Protein AF-B1N5Y1-F1 (afdb_monomer_lite)

Organism: Entamoeba histolytica (strain ATCC 30459 / HM-1:IMSS / ABRM) (NCBI:txid294381)

pLDDT: mean 88.9, std 9.04, range [55.59, 97.44]

Structure (mmCIF, N/CA/C/O backbone):
data_AF-B1N5Y1-F1
#
_entry.id   AF-B1N5Y1-F1
#
loop_
_atom_site.group_PDB
_atom_site.id
_atom_site.type_symbol
_atom_site.label_atom_id
_atom_site.label_alt_id
_atom_site.label_comp_id
_atom_site.label_asym_id
_atom_site.label_entity_id
_atom_site.label_seq_id
_atom_site.pdbx_PDB_ins_code
_atom_site.Cartn_x
_atom_site.Cartn_y
_atom_site.Cartn_z
_atom_site.occupancy
_atom_site.B_iso_or_equiv
_atom_site.auth_seq_id
_atom_site.auth_comp_id
_atom_site.auth_asym_id
_atom_site.auth_atom_id
_atom_site.pdbx_PDB_model_num
ATOM 1 N N . MET A 1 1 ? -13.722 -9.106 -4.881 1.00 57.69 1 MET A N 1
ATOM 2 C CA . MET A 1 1 ? -12.569 -8.498 -4.186 1.00 57.69 1 MET A CA 1
ATOM 3 C C . MET A 1 1 ? -12.997 -7.101 -3.792 1.00 57.69 1 MET A C 1
ATOM 5 O O . MET A 1 1 ? -13.428 -6.366 -4.677 1.00 57.69 1 MET A O 1
ATOM 9 N N . SER A 1 2 ? -12.993 -6.819 -2.492 1.00 83.69 2 SER A N 1
ATOM 10 C CA . SER A 1 2 ? -13.285 -5.511 -1.896 1.00 83.69 2 SER A CA 1
ATOM 11 C C . SER A 1 2 ? -12.234 -4.475 -2.313 1.00 83.69 2 SER A C 1
ATOM 13 O O . SER A 1 2 ? -11.157 -4.834 -2.798 1.00 83.69 2 SER A O 1
ATOM 15 N N . LYS A 1 3 ? -12.583 -3.189 -2.203 1.00 93.31 3 LYS A N 1
ATOM 16 C CA . LYS A 1 3 ? -11.616 -2.092 -2.326 1.00 93.31 3 LYS A CA 1
ATOM 17 C C . LYS A 1 3 ? -10.854 -1.940 -1.007 1.00 93.31 3 LYS A C 1
ATOM 19 O O . LYS A 1 3 ? -11.375 -2.304 0.042 1.00 93.31 3 LYS A O 1
ATOM 24 N N . SER A 1 4 ? -9.666 -1.370 -1.103 1.00 95.88 4 SER A N 1
ATOM 25 C CA . SER A 1 4 ? -8.763 -1.068 0.002 1.00 95.88 4 SER A CA 1
ATOM 26 C C . SER A 1 4 ? -8.291 0.376 -0.141 1.00 95.88 4 SER A C 1
ATOM 28 O O . SER A 1 4 ? -8.357 0.949 -1.235 1.00 95.88 4 SER A O 1
ATOM 30 N N . LEU A 1 5 ? -7.792 0.955 0.942 1.00 96.00 5 LEU A N 1
ATOM 31 C CA . LEU A 1 5 ? -6.967 2.151 0.871 1.00 96.00 5 LEU A CA 1
ATOM 32 C C . LEU A 1 5 ? -5.581 1.728 0.375 1.00 96.00 5 LEU A C 1
ATOM 34 O O . LEU A 1 5 ? -4.881 0.976 1.051 1.00 96.00 5 LEU A O 1
ATOM 38 N N . VAL A 1 6 ? -5.207 2.159 -0.824 1.00 95.69 6 VAL A N 1
ATOM 39 C CA . VAL A 1 6 ? -3.909 1.853 -1.429 1.00 95.69 6 VAL A CA 1
ATOM 40 C C . VAL A 1 6 ? -3.035 3.091 -1.350 1.00 95.69 6 VAL A C 1
ATOM 42 O O . VAL A 1 6 ? -3.407 4.135 -1.882 1.00 95.69 6 VAL A O 1
ATOM 45 N N . VAL A 1 7 ? -1.877 2.941 -0.714 1.00 94.19 7 VAL A N 1
ATOM 46 C CA . VAL A 1 7 ? -0.827 3.958 -0.632 1.00 94.19 7 VAL A CA 1
ATOM 47 C C . VAL A 1 7 ? 0.293 3.516 -1.558 1.00 94.19 7 VAL A C 1
ATOM 49 O O . VAL A 1 7 ? 0.967 2.520 -1.313 1.00 94.19 7 VAL A O 1
ATOM 52 N N . GLU A 1 8 ? 0.439 4.199 -2.678 1.00 92.44 8 GLU A N 1
ATOM 53 C CA . GLU A 1 8 ? 1.497 3.960 -3.644 1.00 92.44 8 GLU A CA 1
ATOM 54 C C . GLU A 1 8 ? 2.768 4.662 -3.184 1.00 92.44 8 GLU A C 1
ATOM 56 O O . GLU A 1 8 ? 2.788 5.881 -3.058 1.00 92.44 8 GLU A O 1
ATOM 61 N N . VAL A 1 9 ? 3.798 3.858 -2.932 1.00 90.50 9 VAL A N 1
ATOM 62 C CA . VAL A 1 9 ? 5.093 4.280 -2.379 1.00 90.50 9 VAL A CA 1
ATOM 63 C C . VAL A 1 9 ? 6.086 4.517 -3.519 1.00 90.50 9 VAL A C 1
ATOM 65 O O . VAL A 1 9 ? 6.848 5.468 -3.528 1.00 90.50 9 VAL A O 1
ATOM 68 N N . GLN A 1 10 ? 6.027 3.683 -4.562 1.00 90.56 10 GLN A N 1
ATOM 69 C CA . GLN A 1 10 ? 6.869 3.838 -5.745 1.00 90.56 10 GLN A CA 1
ATOM 70 C C . GLN A 1 10 ? 6.078 3.555 -7.011 1.00 90.56 10 GLN A C 1
ATOM 72 O O . GLN A 1 10 ? 5.474 2.488 -7.155 1.00 90.56 10 GLN A O 1
ATOM 77 N N . LYS A 1 11 ? 6.189 4.462 -7.983 1.00 91.50 11 LYS A N 1
ATOM 78 C CA . LYS A 1 11 ? 5.698 4.267 -9.351 1.00 91.50 11 LYS A CA 1
ATOM 79 C C . LYS A 1 11 ? 6.703 3.529 -10.221 1.00 91.50 11 LYS A C 1
ATOM 81 O O . LYS A 1 11 ? 7.914 3.734 -10.134 1.00 91.50 11 LYS A O 1
ATOM 86 N N . SER A 1 12 ? 6.170 2.698 -11.101 1.00 92.62 12 SER A N 1
ATOM 87 C CA . SER A 1 12 ? 6.881 2.127 -12.236 1.00 92.62 12 SER A CA 1
ATOM 88 C C . SER A 1 12 ? 7.072 3.160 -13.348 1.00 92.62 12 SER A C 1
ATOM 90 O O . SER A 1 12 ? 6.442 4.218 -13.354 1.00 92.62 12 SER A O 1
ATOM 92 N N . VAL A 1 13 ? 7.913 2.826 -14.325 1.00 92.44 13 VAL A N 1
ATOM 93 C CA . VAL A 1 13 ? 8.133 3.625 -15.545 1.00 92.44 13 VAL A CA 1
ATOM 94 C C . VAL A 1 13 ? 6.822 3.894 -16.297 1.00 92.44 13 VAL A C 1
ATOM 96 O O . VAL A 1 13 ? 6.650 4.968 -16.868 1.00 92.44 13 VAL A O 1
ATOM 99 N N . ASP A 1 14 ? 5.881 2.949 -16.253 1.00 92.31 14 ASP A N 1
ATOM 100 C CA . ASP A 1 14 ? 4.584 3.042 -16.933 1.00 92.31 14 ASP A CA 1
ATOM 101 C C . ASP A 1 14 ? 3.515 3.783 -16.105 1.00 92.31 14 ASP A C 1
ATOM 103 O O . ASP A 1 14 ? 2.380 3.938 -16.553 1.00 92.31 14 ASP A O 1
ATOM 107 N N . GLY A 1 15 ? 3.849 4.229 -14.889 1.00 89.44 15 GLY A N 1
ATOM 108 C CA . GLY A 1 15 ? 2.918 4.895 -13.973 1.00 89.44 15 GLY A CA 1
ATOM 109 C C . GLY A 1 15 ? 2.035 3.954 -13.144 1.00 89.44 15 GLY A C 1
ATOM 110 O O . GLY A 1 15 ? 1.237 4.438 -12.348 1.00 89.44 15 GLY A O 1
ATOM 111 N N . ASP A 1 16 ? 2.183 2.633 -13.286 1.00 92.00 16 ASP A N 1
ATOM 112 C CA . ASP A 1 16 ? 1.583 1.645 -12.374 1.00 92.00 16 ASP A CA 1
ATOM 113 C C . ASP A 1 16 ? 2.352 1.587 -11.040 1.00 92.00 16 ASP A C 1
ATOM 115 O O . ASP A 1 16 ? 3.543 1.900 -11.005 1.00 92.00 16 ASP A O 1
ATOM 119 N N . SER A 1 17 ? 1.738 1.073 -9.969 1.00 92.81 17 SER A N 1
ATOM 120 C CA . SER A 1 17 ? 2.418 0.844 -8.686 1.00 92.81 17 SER A CA 1
ATOM 121 C C . SER A 1 17 ? 3.536 -0.201 -8.814 1.00 92.81 17 SER A C 1
ATOM 123 O O . SER A 1 17 ? 3.278 -1.351 -9.172 1.00 92.81 17 SER A O 1
ATOM 125 N N . ALA A 1 18 ? 4.770 0.173 -8.475 1.00 93.56 18 ALA A N 1
ATOM 126 C CA . ALA A 1 18 ? 5.893 -0.747 -8.309 1.00 93.56 18 ALA A CA 1
ATOM 127 C C . ALA A 1 18 ? 5.969 -1.291 -6.872 1.00 93.56 18 ALA A C 1
ATOM 129 O O . ALA A 1 18 ? 6.179 -2.493 -6.683 1.00 93.56 18 ALA A O 1
ATOM 130 N N . MET A 1 19 ? 5.739 -0.414 -5.888 1.00 93.75 19 MET A N 1
ATOM 131 C CA . MET A 1 19 ? 5.625 -0.730 -4.461 1.00 93.75 19 MET A CA 1
ATOM 132 C C . MET A 1 19 ? 4.432 0.016 -3.863 1.00 93.75 19 MET A C 1
ATOM 134 O O . MET A 1 19 ? 4.187 1.173 -4.213 1.00 93.75 19 MET A O 1
ATOM 138 N N . PHE A 1 20 ? 3.672 -0.641 -2.990 1.00 94.56 20 PHE A N 1
ATOM 139 C CA . PHE A 1 20 ? 2.490 -0.042 -2.369 1.00 94.56 20 PHE A CA 1
ATOM 140 C C . PHE A 1 20 ? 2.157 -0.693 -1.026 1.00 94.56 20 PHE A C 1
ATOM 142 O O . PHE A 1 20 ? 2.414 -1.878 -0.823 1.00 94.56 20 PHE A O 1
ATOM 149 N N . MET A 1 21 ? 1.516 0.055 -0.137 1.00 94.38 21 MET A N 1
ATOM 150 C CA . MET A 1 21 ? 0.810 -0.478 1.027 1.00 94.38 21 MET A CA 1
ATOM 151 C C . MET A 1 21 ? -0.684 -0.586 0.714 1.00 94.38 21 MET A C 1
ATOM 153 O O . MET A 1 21 ? -1.222 0.146 -0.120 1.00 94.38 21 MET A O 1
ATOM 157 N N . SER A 1 22 ? -1.365 -1.532 1.356 1.00 95.00 22 SER A N 1
ATOM 158 C CA . SER A 1 22 ? -2.803 -1.739 1.173 1.00 95.00 22 SER A CA 1
ATOM 159 C C . SER A 1 22 ? -3.476 -2.018 2.507 1.00 95.00 22 SER A C 1
ATOM 161 O O . SER A 1 22 ? -3.207 -3.048 3.129 1.00 9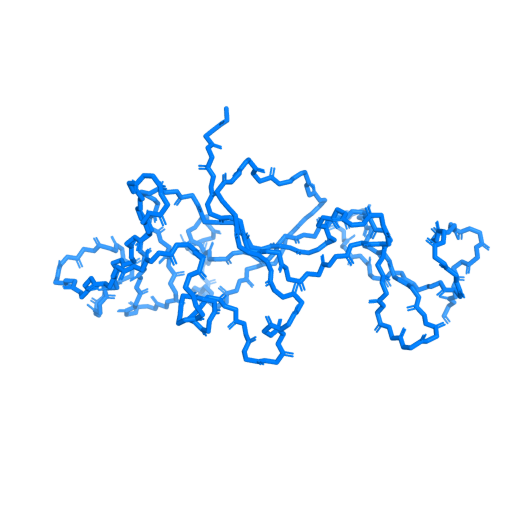5.00 22 SER A O 1
ATOM 163 N N . TYR A 1 23 ? -4.410 -1.146 2.877 1.00 95.00 23 TYR A N 1
ATOM 164 C CA . TYR A 1 23 ? -5.221 -1.261 4.082 1.00 95.00 23 TYR A CA 1
ATOM 165 C C . TYR A 1 23 ? -6.645 -1.676 3.708 1.00 95.00 23 TYR A C 1
ATOM 167 O O . TYR A 1 23 ? -7.387 -0.949 3.044 1.00 95.00 23 TYR A O 1
ATOM 175 N N . GLU A 1 24 ? -7.014 -2.896 4.072 1.00 95.88 24 GLU A N 1
ATOM 176 C CA . GLU A 1 24 ? -8.379 -3.391 4.012 1.00 95.88 24 GLU A CA 1
ATOM 177 C C . GLU A 1 24 ? -9.216 -2.649 5.052 1.00 95.88 24 GLU A C 1
ATOM 179 O O . GLU A 1 24 ? -8.822 -2.527 6.212 1.00 95.88 24 GLU A O 1
ATOM 184 N N . PHE A 1 25 ? -10.368 -2.138 4.628 1.00 96.19 25 PHE A N 1
ATOM 185 C CA . PHE A 1 25 ? -11.281 -1.481 5.553 1.00 96.19 25 PHE A CA 1
ATOM 186 C C . PHE A 1 25 ? -11.876 -2.487 6.536 1.00 96.19 25 PHE A C 1
ATOM 188 O O . PHE A 1 25 ? -12.056 -3.658 6.196 1.00 96.19 25 PHE A O 1
ATOM 195 N N . ASP A 1 26 ? -12.158 -2.013 7.749 1.00 95.75 26 ASP A N 1
ATOM 196 C CA . ASP A 1 26 ? -12.690 -2.793 8.873 1.00 95.75 26 ASP A CA 1
ATOM 197 C C . ASP A 1 26 ? -11.763 -3.922 9.364 1.00 95.75 26 ASP A C 1
ATOM 199 O O . ASP A 1 26 ? -12.153 -4.739 10.202 1.00 95.75 26 ASP A O 1
ATOM 203 N N . LYS A 1 27 ? -10.520 -3.975 8.868 1.00 95.31 27 LYS A N 1
ATOM 204 C CA . LYS A 1 27 ? -9.486 -4.873 9.374 1.00 95.31 27 LYS A CA 1
ATOM 205 C C . LYS A 1 27 ? -8.708 -4.196 10.497 1.00 95.31 27 LYS A C 1
ATOM 207 O O . LYS A 1 27 ? -8.262 -3.058 10.351 1.00 95.31 27 LYS A O 1
ATOM 212 N N . CYS A 1 28 ? -8.517 -4.925 11.592 1.00 95.12 28 CYS A N 1
ATOM 213 C CA . CYS A 1 28 ? -7.594 -4.520 12.637 1.00 95.12 28 CYS A CA 1
ATOM 214 C C . CYS A 1 28 ? -6.158 -4.802 12.196 1.00 95.12 28 CYS A C 1
ATOM 216 O O . CYS A 1 28 ? -5.830 -5.935 11.845 1.00 95.12 28 CYS A O 1
ATOM 218 N N . TYR A 1 29 ? -5.327 -3.770 12.212 1.00 93.81 29 TYR A N 1
ATOM 219 C CA . TYR A 1 29 ? -3.906 -3.857 11.943 1.00 93.81 29 TYR A CA 1
ATOM 220 C C . TYR A 1 29 ? -3.130 -3.786 13.250 1.00 93.81 29 TYR A C 1
ATOM 222 O O . TYR A 1 29 ? -3.228 -2.799 13.977 1.00 93.81 29 TYR A O 1
ATOM 230 N N . TYR A 1 30 ? -2.351 -4.827 13.515 1.00 91.69 30 TYR A N 1
ATOM 231 C CA . TYR A 1 30 ? -1.342 -4.842 14.563 1.00 91.69 30 TYR A CA 1
ATOM 232 C C . TYR A 1 30 ? -0.199 -3.902 14.171 1.00 91.69 30 TYR A C 1
ATOM 234 O O . TYR A 1 30 ? 0.321 -4.002 13.053 1.00 91.69 30 TYR A O 1
ATOM 242 N N . THR A 1 31 ? 0.185 -3.004 15.076 1.00 88.12 31 THR A N 1
ATOM 243 C CA . THR A 1 31 ? 1.379 -2.162 14.917 1.00 88.12 31 THR A CA 1
ATOM 244 C C . THR A 1 31 ? 2.455 -2.568 15.913 1.00 88.12 31 THR A C 1
ATOM 246 O O . THR A 1 31 ? 3.593 -2.782 15.501 1.00 88.12 31 THR A O 1
ATOM 249 N N . ASP A 1 32 ? 2.087 -2.749 17.184 1.00 87.00 32 ASP A N 1
ATOM 250 C CA . ASP A 1 32 ? 2.939 -3.338 18.217 1.00 87.00 32 ASP A CA 1
ATOM 251 C C . ASP A 1 32 ? 2.106 -3.990 19.345 1.00 87.00 32 ASP A C 1
ATOM 253 O O . ASP A 1 32 ? 0.881 -4.110 19.261 1.00 87.00 32 ASP A O 1
ATOM 257 N N . GLU A 1 33 ? 2.765 -4.454 20.412 1.00 87.25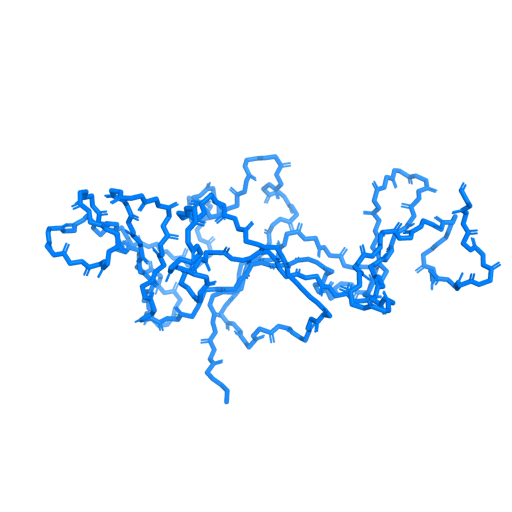 33 GLU A N 1
ATOM 258 C CA . GLU A 1 33 ? 2.112 -5.169 21.517 1.00 87.25 33 GLU A CA 1
ATOM 259 C C . GLU A 1 33 ? 1.081 -4.317 22.291 1.00 87.25 33 GLU A C 1
ATOM 261 O O . GLU A 1 33 ? 0.192 -4.864 22.954 1.00 87.25 33 GLU A O 1
ATOM 266 N N . PHE A 1 34 ? 1.169 -2.990 22.189 1.00 89.50 34 PHE A N 1
ATOM 267 C CA . PHE A 1 34 ? 0.299 -2.015 22.840 1.00 89.50 34 PHE A CA 1
ATOM 268 C C . PHE A 1 34 ? -0.522 -1.190 21.855 1.00 89.50 34 PHE A C 1
ATOM 270 O O . PHE A 1 34 ? -1.397 -0.447 22.293 1.00 89.50 34 PHE A O 1
ATOM 277 N N . GLU A 1 35 ? -0.283 -1.293 20.559 1.00 91.88 35 GLU A N 1
ATOM 278 C CA . GLU A 1 35 ? -0.923 -0.444 19.571 1.00 91.88 35 GLU A CA 1
ATOM 279 C C . GLU A 1 35 ? -1.533 -1.262 18.434 1.00 91.88 35 GLU A C 1
ATOM 281 O O . GLU A 1 35 ? -1.000 -2.259 17.937 1.00 91.88 35 GLU A O 1
ATOM 286 N N . SER A 1 36 ? -2.709 -0.820 18.009 1.00 94.19 36 SER A N 1
ATOM 287 C CA . SER A 1 36 ? -3.351 -1.307 16.800 1.00 94.19 36 SER A CA 1
ATOM 288 C C . SER A 1 36 ? -4.192 -0.209 16.177 1.00 94.19 36 SER A C 1
A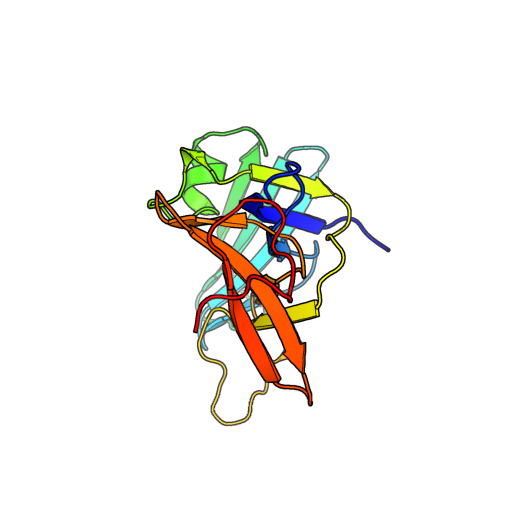TOM 290 O O . SER A 1 36 ? -4.601 0.754 16.835 1.00 94.19 36 SER A O 1
ATOM 292 N N . GLN A 1 37 ? -4.464 -0.357 14.888 1.00 95.31 37 GLN A N 1
ATOM 293 C CA . GLN A 1 37 ? -5.240 0.620 14.144 1.00 95.31 37 GLN A CA 1
ATOM 294 C C . GLN A 1 37 ? -6.216 -0.025 13.173 1.00 95.31 37 GLN A C 1
ATOM 296 O O . GLN A 1 37 ? -6.004 -1.128 12.676 1.00 95.31 37 GLN A O 1
ATOM 301 N N . MET A 1 38 ? -7.300 0.680 12.875 1.00 96.94 38 MET A N 1
ATOM 302 C CA . MET A 1 38 ? -8.305 0.234 11.918 1.00 96.94 38 MET A CA 1
ATOM 303 C C . MET A 1 38 ? -8.719 1.386 11.014 1.00 96.94 38 MET A C 1
ATOM 305 O O . MET A 1 38 ? -8.917 2.511 11.469 1.00 96.94 38 MET A O 1
ATOM 309 N N . PHE A 1 39 ? -8.893 1.079 9.732 1.00 96.50 39 PHE A N 1
ATOM 310 C CA . PHE A 1 39 ? -9.303 2.041 8.718 1.00 96.50 39 PHE A CA 1
ATOM 311 C C . PHE A 1 39 ? -10.753 1.788 8.326 1.00 96.50 39 PHE A C 1
ATOM 313 O O . PHE A 1 39 ? -11.140 0.655 8.041 1.00 96.50 39 PHE A O 1
ATOM 320 N N . THR A 1 40 ? -11.550 2.846 8.246 1.00 96.94 40 THR A N 1
ATOM 321 C CA . THR A 1 40 ? -12.907 2.817 7.681 1.00 96.94 40 THR A CA 1
ATOM 322 C C . THR A 1 40 ? -13.083 3.987 6.721 1.00 96.94 40 THR A C 1
ATOM 324 O O . THR A 1 40 ? -12.261 4.909 6.707 1.00 96.94 40 THR A O 1
ATOM 327 N N . HIS A 1 41 ? -14.115 3.949 5.876 1.00 96.75 41 HIS A N 1
ATOM 328 C CA . HIS A 1 41 ? -14.374 5.056 4.962 1.00 96.75 41 HIS A CA 1
ATOM 329 C C . HIS A 1 41 ? -15.859 5.282 4.662 1.00 96.75 41 HIS A C 1
ATOM 331 O O . HIS A 1 41 ? -16.647 4.337 4.625 1.00 96.75 41 HIS A O 1
ATOM 337 N N . ASP A 1 42 ? -16.209 6.538 4.382 1.00 96.44 42 ASP A N 1
ATOM 338 C CA . ASP A 1 42 ? -17.486 6.951 3.790 1.00 96.44 42 ASP A CA 1
ATOM 339 C C . ASP A 1 42 ? -17.209 7.868 2.592 1.00 96.44 42 ASP A C 1
ATOM 341 O O . ASP A 1 42 ? -16.773 9.015 2.730 1.00 96.44 42 ASP A O 1
ATOM 345 N N . GLY A 1 43 ? -17.385 7.330 1.383 1.00 94.38 43 GLY A N 1
ATOM 346 C CA . GLY A 1 43 ? -16.920 7.984 0.161 1.00 94.38 43 GLY A CA 1
ATOM 347 C C . GLY A 1 43 ? -15.408 8.223 0.209 1.00 94.38 43 GLY A C 1
ATOM 348 O O . GLY A 1 43 ? -14.646 7.263 0.337 1.00 94.38 43 GLY A O 1
ATOM 349 N N . ASP A 1 44 ? -15.013 9.496 0.121 1.00 95.31 44 ASP A N 1
ATOM 350 C CA . ASP A 1 44 ? -13.619 9.960 0.179 1.00 95.31 44 ASP A CA 1
ATOM 351 C C . ASP A 1 44 ? -13.176 10.369 1.597 1.00 95.31 44 ASP A C 1
ATOM 353 O O . ASP A 1 44 ? -12.082 10.903 1.766 1.00 95.31 44 ASP A O 1
ATOM 357 N N . GLN A 1 45 ? -14.012 10.179 2.623 1.00 96.69 45 GLN A N 1
ATOM 358 C CA . GLN A 1 45 ? -13.601 10.392 4.011 1.00 96.69 45 GLN A CA 1
ATOM 359 C C . GLN A 1 45 ? -13.002 9.107 4.571 1.00 96.69 45 GLN A C 1
ATOM 361 O O . GLN A 1 45 ? -13.667 8.074 4.560 1.00 96.69 45 GLN A O 1
ATOM 366 N N . ILE A 1 46 ? -11.769 9.181 5.065 1.00 97.12 46 ILE A N 1
ATOM 367 C CA . ILE A 1 46 ? -11.076 8.087 5.744 1.00 97.12 46 ILE A CA 1
ATOM 368 C C . ILE A 1 46 ? -11.083 8.367 7.240 1.00 97.12 46 ILE A C 1
ATOM 370 O O . ILE A 1 46 ? -10.654 9.438 7.670 1.00 97.12 46 ILE A O 1
ATOM 374 N N . THR A 1 47 ? -11.528 7.396 8.029 1.00 97.25 47 THR A N 1
ATOM 375 C CA . THR A 1 47 ? -11.402 7.425 9.486 1.00 97.25 47 THR A CA 1
ATOM 376 C C . THR A 1 47 ? -10.375 6.389 9.917 1.00 97.25 47 THR A C 1
ATOM 378 O O . THR A 1 47 ? -10.499 5.213 9.566 1.00 97.25 47 THR A O 1
ATOM 381 N N . ILE A 1 48 ? -9.385 6.833 10.689 1.00 96.62 48 ILE A N 1
ATOM 382 C CA . ILE A 1 48 ? -8.402 5.973 11.344 1.00 96.62 48 ILE A CA 1
ATOM 383 C C . ILE A 1 48 ? -8.750 5.926 12.828 1.00 96.62 48 ILE A C 1
ATOM 385 O O . ILE A 1 48 ? -8.801 6.957 13.504 1.00 96.62 48 ILE A O 1
ATOM 389 N N . ASP A 1 49 ? -9.026 4.725 13.318 1.00 97.44 49 ASP A N 1
ATOM 390 C CA . ASP A 1 49 ? -9.190 4.442 14.735 1.00 97.44 49 ASP A CA 1
ATOM 391 C C . ASP A 1 49 ? -7.871 3.911 15.291 1.00 97.44 49 ASP A C 1
ATOM 393 O O . ASP A 1 49 ? -7.456 2.815 14.922 1.00 97.44 49 ASP A O 1
ATOM 397 N N . TYR A 1 50 ? -7.255 4.661 16.198 1.00 95.94 50 TYR A N 1
ATOM 398 C CA . TYR A 1 50 ? -6.048 4.267 16.918 1.00 95.94 50 TYR A CA 1
ATOM 399 C C . TYR A 1 50 ? -6.430 3.728 18.295 1.00 95.94 50 TYR A C 1
ATOM 401 O O . TYR A 1 50 ? -7.132 4.402 19.061 1.00 95.94 50 TYR A O 1
ATOM 409 N N . TYR A 1 51 ? -5.960 2.531 18.621 1.00 95.81 51 TYR A N 1
ATOM 410 C CA . TYR A 1 51 ? -6.191 1.870 19.899 1.00 95.81 51 TYR A CA 1
ATOM 411 C C . TYR A 1 51 ? -4.868 1.814 20.653 1.00 95.81 51 TYR A C 1
ATOM 413 O O . TYR A 1 51 ? -3.958 1.092 20.260 1.00 95.81 51 TYR A O 1
ATOM 421 N N . ALA A 1 52 ? -4.773 2.598 21.725 1.00 91.56 52 ALA A N 1
ATOM 422 C CA . ALA A 1 52 ? -3.648 2.537 22.648 1.00 91.56 52 ALA A CA 1
ATOM 423 C C . ALA A 1 52 ? -3.895 1.451 23.703 1.00 91.56 52 ALA A C 1
ATOM 425 O O . ALA A 1 52 ? -5.041 1.200 24.087 1.00 91.56 52 ALA A O 1
ATOM 426 N N . GLU A 1 53 ? -2.814 0.848 24.192 1.00 91.19 53 GLU A N 1
ATOM 427 C CA . GLU A 1 53 ? -2.817 -0.272 25.143 1.00 91.19 53 GLU A CA 1
ATOM 428 C C . GLU A 1 53 ? -3.573 -1.520 24.635 1.00 91.19 53 GLU A C 1
ATOM 430 O O . GLU A 1 53 ? -4.078 -2.323 25.423 1.00 91.19 53 GLU A O 1
ATOM 435 N N . SER A 1 54 ? -3.680 -1.689 23.314 1.00 92.00 54 SER A N 1
ATOM 436 C CA . SER A 1 54 ? -4.365 -2.812 22.681 1.00 92.00 54 SER A CA 1
ATOM 437 C C . SER A 1 54 ? -3.785 -3.137 21.312 1.00 92.00 54 SER A C 1
ATOM 439 O O . SER A 1 54 ? -3.829 -2.315 20.404 1.00 92.00 54 SER A O 1
ATOM 441 N N . SER A 1 55 ? -3.370 -4.388 21.134 1.00 90.38 55 SER A N 1
ATOM 442 C CA . SER A 1 55 ? -2.906 -4.967 19.867 1.00 90.38 55 SER A CA 1
ATOM 443 C C . SER A 1 55 ? -4.028 -5.588 19.015 1.00 90.38 55 SER A C 1
ATOM 445 O O . SER A 1 55 ? -3.776 -6.236 18.002 1.00 90.38 55 SER A O 1
ATOM 447 N N . SER A 1 56 ? -5.289 -5.443 19.441 1.00 92.25 56 SER A N 1
ATOM 448 C CA . SER A 1 56 ? -6.443 -6.179 18.889 1.00 92.25 56 SER A CA 1
ATOM 449 C C . SER A 1 56 ? -7.659 -5.298 18.587 1.00 92.25 56 SER A C 1
ATOM 451 O O . SER A 1 56 ? -8.787 -5.790 18.523 1.00 92.25 56 SER A O 1
ATOM 453 N N . CYS A 1 57 ? -7.449 -3.988 18.436 1.00 94.44 57 CYS A N 1
ATOM 454 C CA . CYS A 1 57 ? -8.486 -2.986 18.186 1.00 94.44 57 CYS A CA 1
ATOM 455 C C . CYS A 1 57 ? -9.655 -3.069 19.175 1.00 94.44 57 CYS A C 1
ATOM 457 O O . CYS A 1 57 ? -10.832 -2.986 18.813 1.00 94.44 57 CYS A O 1
ATOM 459 N N . SER A 1 58 ? -9.324 -3.276 20.448 1.00 93.69 58 SER A N 1
ATOM 460 C CA . SER A 1 58 ? -10.287 -3.394 21.537 1.00 93.69 58 SER A CA 1
ATOM 461 C C . SER A 1 58 ? -10.048 -2.321 22.595 1.00 93.69 58 SER A C 1
ATOM 463 O O . SER A 1 58 ? -8.924 -1.876 22.804 1.00 93.69 58 SER A O 1
ATOM 465 N N . GLY A 1 59 ? -11.113 -1.905 23.282 1.00 92.00 59 GLY A N 1
ATOM 466 C CA . GLY A 1 59 ? -11.029 -0.894 24.336 1.00 92.00 59 GLY A CA 1
ATOM 467 C C . GLY A 1 59 ? -11.220 0.535 23.830 1.00 92.00 59 GLY A C 1
ATOM 468 O O . GLY A 1 59 ? -12.036 0.792 22.942 1.00 92.00 59 GLY A O 1
ATOM 469 N N . ASN A 1 60 ? -10.529 1.478 24.471 1.00 93.06 60 ASN A N 1
ATOM 470 C CA . ASN A 1 60 ? -10.650 2.897 24.152 1.00 93.06 60 ASN A CA 1
ATOM 471 C C . ASN A 1 60 ? -9.899 3.212 22.860 1.00 93.06 60 ASN A C 1
ATOM 473 O O . ASN A 1 60 ? -8.776 2.757 22.663 1.00 93.06 60 ASN A O 1
ATOM 477 N N . LYS A 1 61 ? -10.506 4.045 22.017 1.00 95.06 61 LYS A N 1
ATOM 478 C CA . LYS A 1 61 ? -9.906 4.487 20.761 1.00 95.06 61 LYS A CA 1
ATOM 479 C C . LYS A 1 61 ? -9.884 5.999 20.646 1.00 95.06 61 LYS A C 1
ATOM 481 O O . LYS A 1 61 ? -10.779 6.684 21.151 1.00 95.06 61 LYS A O 1
ATOM 486 N N . LYS A 1 62 ? -8.886 6.500 19.930 1.00 96.69 62 LYS A N 1
ATOM 487 C CA . LYS A 1 62 ? -8.841 7.858 19.395 1.00 96.69 62 LYS A CA 1
ATOM 488 C C . LYS A 1 62 ? -9.125 7.764 17.899 1.00 96.69 62 LYS A C 1
ATOM 490 O O . LYS A 1 62 ? -8.433 7.039 17.200 1.00 96.69 62 LYS A O 1
ATOM 495 N N . SER A 1 63 ? -10.125 8.491 17.417 1.00 97.31 63 SER A N 1
ATOM 496 C CA . SER A 1 63 ? -10.471 8.506 15.994 1.00 97.31 63 SER A CA 1
ATOM 497 C C . SER A 1 63 ? -10.030 9.820 15.363 1.00 97.31 63 SER A C 1
ATOM 499 O O . SER A 1 63 ? -10.343 10.893 15.885 1.00 97.31 63 SER A O 1
ATOM 501 N N . GLU A 1 64 ? -9.361 9.745 14.219 1.00 96.50 64 GLU A N 1
ATOM 502 C CA . GLU A 1 64 ? -9.116 10.892 13.347 1.00 96.50 64 GLU A CA 1
ATOM 503 C C . GLU A 1 64 ? -9.797 10.660 12.001 1.00 96.50 64 GLU A C 1
ATOM 505 O O . GLU A 1 64 ? -9.908 9.532 11.531 1.00 96.50 64 GLU A O 1
ATOM 510 N N . THR A 1 65 ? -10.338 11.718 11.400 1.00 96.88 65 THR A N 1
ATOM 511 C CA . THR A 1 65 ? -11.023 11.639 10.106 1.00 96.88 65 THR A CA 1
ATOM 512 C C . THR A 1 65 ? -10.459 12.684 9.172 1.00 96.88 65 THR A C 1
ATOM 514 O O . THR A 1 65 ? -10.303 13.846 9.553 1.00 96.88 65 THR A O 1
ATOM 517 N N . PHE A 1 66 ? -10.178 12.260 7.949 1.00 95.25 66 PHE A N 1
ATOM 518 C CA . PHE A 1 66 ? -9.529 13.062 6.930 1.00 95.25 66 PHE A CA 1
ATOM 519 C C . PHE A 1 66 ? -10.240 12.898 5.591 1.00 95.25 66 PHE A C 1
ATOM 521 O O . PHE A 1 66 ? -10.847 11.859 5.328 1.00 95.25 66 PHE A O 1
ATOM 528 N N . ASN A 1 67 ? -10.143 13.894 4.711 1.00 95.00 67 ASN A N 1
ATOM 529 C CA . ASN A 1 67 ? -10.428 13.654 3.304 1.00 95.00 67 ASN A CA 1
ATOM 530 C C . ASN A 1 67 ? -9.224 12.960 2.650 1.00 95.00 67 ASN A C 1
ATOM 532 O O . ASN A 1 67 ? -8.081 13.337 2.892 1.00 95.00 67 ASN A O 1
ATOM 536 N N . LEU A 1 68 ? -9.484 12.002 1.762 1.00 92.06 68 LEU A N 1
ATOM 537 C CA . LEU A 1 68 ? -8.476 11.283 0.977 1.00 92.06 68 LEU A CA 1
ATOM 538 C C . LEU A 1 68 ? -7.499 12.221 0.244 1.00 92.06 68 LEU A C 1
ATOM 540 O O . LEU A 1 68 ? -6.332 11.888 0.061 1.00 92.06 68 LEU A O 1
ATOM 544 N N . ASN A 1 69 ? -7.977 13.393 -0.182 1.00 89.56 69 ASN A N 1
ATOM 545 C CA . ASN A 1 69 ? -7.188 14.368 -0.932 1.00 89.56 69 ASN A CA 1
ATOM 546 C C . ASN A 1 69 ? -6.508 15.424 -0.043 1.00 89.56 69 ASN A C 1
ATOM 548 O O . ASN A 1 69 ? -5.826 16.305 -0.574 1.00 89.56 69 ASN A O 1
ATOM 552 N N . ASP A 1 70 ? -6.687 15.371 1.281 1.00 89.88 70 ASP A N 1
ATOM 553 C CA . ASP A 1 70 ? -6.090 16.345 2.194 1.00 89.88 70 ASP A CA 1
ATOM 554 C C . ASP A 1 70 ? -4.579 16.128 2.313 1.00 89.88 70 ASP A C 1
ATOM 556 O O . ASP A 1 70 ? -4.108 15.008 2.509 1.00 89.88 70 ASP A O 1
ATOM 560 N N . LYS A 1 71 ? -3.807 17.224 2.290 1.00 86.88 71 LYS A N 1
ATOM 561 C CA . LYS A 1 71 ? -2.352 17.164 2.517 1.00 86.88 71 LYS A CA 1
ATOM 562 C C . LYS A 1 71 ? -2.025 16.520 3.867 1.00 86.88 71 LYS A C 1
ATOM 564 O O . LYS A 1 71 ? -1.176 15.645 3.911 1.00 86.88 71 LYS A O 1
ATOM 569 N N . LYS A 1 72 ? -2.772 16.872 4.924 1.00 87.88 72 LYS A N 1
ATOM 570 C CA . LYS A 1 72 ? -2.598 16.298 6.270 1.00 87.88 72 LYS A CA 1
ATOM 571 C C . LYS A 1 72 ? -2.757 14.773 6.272 1.00 87.88 72 LYS A C 1
ATOM 573 O O . LYS A 1 72 ? -2.059 14.089 7.000 1.00 87.88 72 LYS A O 1
ATOM 578 N N . PHE A 1 73 ? -3.675 14.238 5.465 1.00 89.88 73 PHE A N 1
ATOM 579 C CA . PHE A 1 73 ? -3.852 12.790 5.372 1.00 89.88 73 PHE A CA 1
ATOM 580 C C . PHE A 1 73 ? -2.661 12.114 4.700 1.00 89.88 73 PHE A C 1
ATOM 582 O O . PHE A 1 73 ? -2.220 11.060 5.139 1.00 89.88 73 PHE A O 1
ATOM 589 N N . LYS A 1 74 ? -2.130 12.737 3.643 1.00 87.56 74 LYS A N 1
ATOM 590 C CA . LYS A 1 74 ? -0.915 12.253 2.989 1.00 87.56 74 LYS A CA 1
ATOM 591 C C . LYS A 1 74 ? 0.282 12.296 3.934 1.00 87.56 74 LYS A C 1
ATOM 593 O O . LYS A 1 74 ? 0.982 11.306 4.016 1.00 87.56 74 LYS A O 1
ATOM 598 N N . GLU A 1 75 ? 0.462 13.385 4.676 1.00 85.88 75 GLU A N 1
ATOM 599 C CA . GLU A 1 75 ? 1.508 13.509 5.706 1.00 85.88 75 GLU A CA 1
ATOM 600 C C . GLU A 1 75 ? 1.383 12.437 6.803 1.00 85.88 75 GLU A C 1
ATOM 602 O O . GLU A 1 75 ? 2.388 11.982 7.329 1.00 85.88 75 GLU A O 1
ATOM 607 N N . GLU A 1 76 ? 0.161 12.015 7.141 1.00 86.00 76 GLU A N 1
ATOM 608 C CA . GLU A 1 76 ? -0.079 10.981 8.156 1.00 86.00 76 GLU A CA 1
ATOM 609 C C . GLU A 1 76 ? 0.254 9.564 7.658 1.00 86.00 76 GLU A C 1
ATOM 611 O O . GLU A 1 76 ? 0.714 8.728 8.430 1.00 86.00 76 GLU A O 1
ATOM 616 N N . IL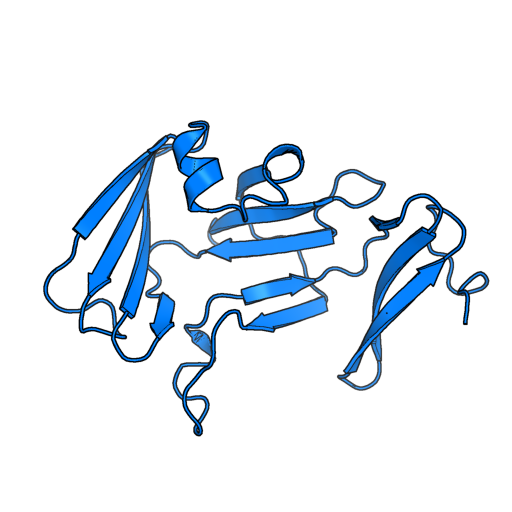E A 1 77 ? -0.027 9.264 6.384 1.00 87.69 77 ILE A N 1
ATOM 617 C CA . ILE A 1 77 ? 0.030 7.889 5.856 1.00 87.69 77 ILE A CA 1
ATOM 618 C C . ILE A 1 77 ? 1.245 7.611 4.962 1.00 87.69 77 ILE A C 1
ATOM 620 O O . ILE A 1 77 ? 1.570 6.452 4.698 1.00 87.69 77 ILE A O 1
ATOM 624 N N . CYS A 1 78 ? 1.891 8.659 4.461 1.00 84.38 78 CYS A N 1
ATOM 625 C CA . CYS A 1 78 ? 3.113 8.587 3.674 1.00 84.38 78 CYS A CA 1
ATOM 626 C C . CYS A 1 78 ? 4.311 8.901 4.575 1.00 84.38 78 CYS A C 1
ATOM 628 O O . CYS A 1 78 ? 4.220 9.752 5.454 1.00 84.38 78 CYS A O 1
ATOM 630 N N . ASP A 1 79 ? 5.448 8.251 4.336 1.00 70.38 79 ASP A N 1
ATOM 631 C CA . ASP A 1 79 ? 6.709 8.650 4.967 1.00 70.38 79 ASP A CA 1
ATOM 632 C C . ASP A 1 79 ? 7.075 10.080 4.511 1.00 70.38 79 ASP A C 1
ATOM 634 O O . ASP A 1 79 ? 6.968 10.392 3.320 1.00 70.38 79 ASP A O 1
ATOM 638 N N . GLU A 1 80 ? 7.504 10.952 5.438 1.00 57.50 80 GLU A N 1
ATOM 639 C CA . GLU A 1 80 ? 7.873 12.357 5.161 1.00 57.50 80 GLU A CA 1
ATOM 640 C C . GLU A 1 80 ? 8.898 12.476 4.018 1.00 57.50 80 GLU A C 1
ATOM 642 O O . GLU A 1 80 ? 8.939 13.473 3.295 1.00 57.50 80 GLU A O 1
ATOM 647 N N . SER A 1 81 ? 9.735 11.451 3.832 1.00 55.59 81 SER A N 1
ATOM 648 C CA . SER A 1 81 ? 10.752 11.422 2.779 1.00 55.59 81 SER A CA 1
ATOM 649 C C . SER A 1 81 ? 10.208 11.202 1.358 1.00 55.59 81 SER A C 1
ATOM 651 O O . SER A 1 81 ? 10.955 11.407 0.398 1.00 55.59 81 SER A O 1
ATOM 653 N N . GLU A 1 82 ? 8.925 10.852 1.204 1.00 60.94 82 GLU A N 1
ATOM 654 C CA . GLU A 1 82 ? 8.304 10.473 -0.075 1.00 60.94 82 GLU A CA 1
ATOM 655 C C . GLU A 1 82 ? 6.989 11.229 -0.383 1.00 60.94 82 GLU A C 1
ATOM 657 O O . GLU A 1 82 ? 6.237 10.828 -1.272 1.00 60.94 82 GLU A O 1
ATOM 662 N N . GLU A 1 83 ? 6.700 12.349 0.301 1.00 58.44 83 GL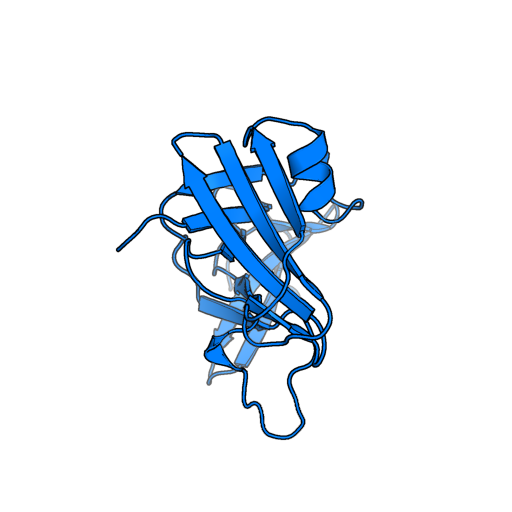U A N 1
ATOM 663 C CA . GLU A 1 83 ? 5.429 13.100 0.169 1.00 58.44 83 GLU A CA 1
ATOM 664 C C . GLU A 1 83 ? 5.023 13.435 -1.283 1.00 58.44 83 GLU A C 1
ATOM 666 O O . GLU A 1 83 ? 3.837 13.371 -1.621 1.00 58.44 83 GLU A O 1
ATOM 671 N N . ASP A 1 84 ? 5.983 13.797 -2.142 1.00 62.53 84 ASP A N 1
ATOM 672 C CA . ASP A 1 84 ? 5.711 14.203 -3.530 1.00 62.53 84 ASP A CA 1
ATOM 673 C C . ASP A 1 84 ? 5.432 13.008 -4.464 1.00 62.53 84 ASP A C 1
ATOM 675 O O . ASP A 1 84 ? 4.702 13.149 -5.452 1.00 62.53 84 ASP A O 1
ATOM 679 N N . ASP A 1 85 ? 5.966 11.827 -4.141 1.00 69.50 85 ASP A N 1
ATOM 680 C CA . ASP A 1 85 ? 5.796 10.600 -4.928 1.00 69.50 85 ASP A CA 1
ATOM 681 C C . ASP A 1 85 ? 4.674 9.698 -4.384 1.00 69.50 85 ASP A C 1
ATOM 683 O O . ASP A 1 85 ? 4.140 8.860 -5.122 1.00 69.50 85 ASP A O 1
ATOM 687 N N . CYS A 1 86 ? 4.242 9.935 -3.143 1.00 80.31 86 CYS A N 1
ATOM 688 C CA . CYS A 1 86 ? 3.182 9.186 -2.493 1.00 80.31 86 CYS A CA 1
ATOM 689 C C . CYS A 1 86 ? 1.786 9.530 -3.043 1.00 80.31 86 CYS A C 1
ATOM 691 O O . CYS A 1 86 ? 1.301 10.670 -2.991 1.00 80.31 86 CYS A O 1
ATOM 693 N N . ALA A 1 87 ? 1.085 8.514 -3.551 1.00 88.06 87 ALA A N 1
ATOM 694 C CA . ALA A 1 87 ? -0.291 8.641 -4.031 1.00 88.06 87 ALA A CA 1
ATOM 695 C C . ALA A 1 87 ? -1.233 7.729 -3.244 1.00 88.06 87 ALA A C 1
ATOM 697 O O . ALA A 1 87 ? -0.958 6.547 -3.066 1.00 88.06 87 ALA A O 1
ATOM 698 N N . VAL A 1 88 ? -2.375 8.262 -2.807 1.00 92.00 88 VAL A N 1
ATOM 699 C CA . VAL A 1 88 ? -3.332 7.527 -1.973 1.00 92.00 88 VAL A CA 1
ATOM 700 C C . VAL A 1 88 ? -4.682 7.447 -2.669 1.00 92.00 88 VAL A C 1
ATOM 702 O O . VAL A 1 88 ? -5.233 8.463 -3.088 1.00 92.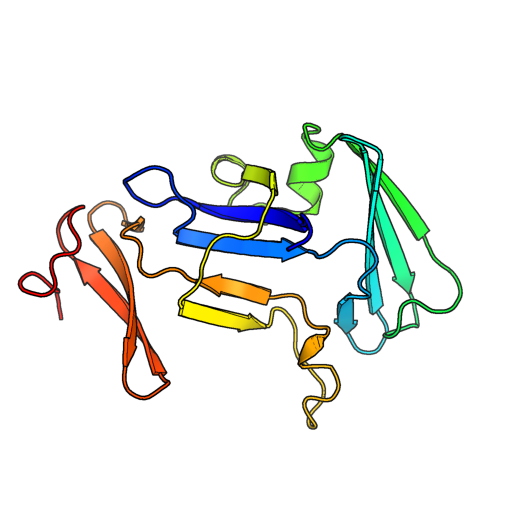00 88 VAL A O 1
ATOM 705 N N . GLU A 1 89 ? -5.216 6.235 -2.815 1.00 94.31 89 GLU A N 1
ATOM 706 C CA . GLU A 1 89 ? -6.451 5.983 -3.558 1.00 94.31 89 GLU A CA 1
ATOM 707 C C . GLU A 1 89 ? -7.274 4.846 -2.946 1.00 94.31 89 GLU A C 1
ATOM 709 O O . GLU A 1 89 ? -6.738 3.825 -2.515 1.00 94.31 89 GLU A O 1
ATOM 714 N N . ILE A 1 90 ? -8.604 4.956 -3.013 1.00 95.88 90 ILE A N 1
ATOM 715 C CA . ILE A 1 90 ? -9.508 3.850 -2.674 1.00 95.88 90 ILE A CA 1
ATOM 716 C C . ILE A 1 90 ? -9.753 2.997 -3.919 1.00 95.88 90 ILE A C 1
ATOM 718 O O . ILE A 1 90 ? -10.667 3.237 -4.721 1.00 95.88 90 ILE A O 1
ATOM 722 N N . LYS A 1 91 ? -8.937 1.959 -4.085 1.00 95.25 91 LYS A N 1
ATOM 723 C CA . LYS A 1 91 ? -9.001 1.060 -5.240 1.00 95.25 91 LYS A CA 1
ATOM 724 C C . LYS A 1 91 ? -8.808 -0.389 -4.835 1.00 95.25 91 LYS A C 1
ATOM 726 O O . LYS A 1 91 ? -8.581 -0.740 -3.685 1.00 95.25 91 LYS A O 1
ATOM 731 N N . LYS A 1 92 ? -8.956 -1.275 -5.810 1.00 94.88 92 LYS A N 1
ATOM 732 C CA . LYS A 1 92 ? -8.544 -2.659 -5.627 1.00 94.88 92 LYS A CA 1
ATOM 733 C C . LYS A 1 92 ? -7.016 -2.696 -5.553 1.00 94.88 92 LYS A C 1
ATOM 735 O O . LYS A 1 92 ? -6.374 -2.151 -6.449 1.00 94.88 92 LYS A O 1
ATOM 740 N N . ALA A 1 93 ? -6.469 -3.372 -4.543 1.00 93.81 93 ALA A N 1
ATOM 741 C CA . ALA A 1 93 ? -5.030 -3.578 -4.425 1.00 93.81 93 ALA A CA 1
ATOM 742 C C . ALA A 1 93 ? -4.442 -4.155 -5.734 1.00 93.81 93 ALA A C 1
ATOM 744 O O . ALA A 1 93 ? -5.016 -5.108 -6.292 1.00 93.81 93 ALA A O 1
ATOM 745 N N . PRO A 1 94 ? -3.333 -3.590 -6.249 1.00 93.88 94 PRO A N 1
ATOM 746 C CA . PRO A 1 94 ? -2.624 -4.149 -7.391 1.00 93.88 94 PRO A CA 1
ATOM 747 C C . PRO A 1 94 ? -2.201 -5.606 -7.164 1.00 93.88 94 PRO A C 1
ATOM 749 O O . PRO A 1 94 ? -2.089 -6.096 -6.036 1.00 93.88 94 PRO A O 1
ATOM 752 N N . LYS A 1 95 ? -1.948 -6.327 -8.261 1.00 94.81 95 LYS A N 1
ATOM 753 C CA . LYS A 1 95 ? -1.303 -7.641 -8.166 1.00 94.81 95 LYS A CA 1
ATOM 754 C C . LYS A 1 95 ? 0.139 -7.448 -7.710 1.00 94.81 95 LYS A C 1
ATOM 756 O O . LYS A 1 95 ? 0.812 -6.548 -8.197 1.00 94.81 95 LYS A O 1
ATOM 761 N N . HIS A 1 96 ? 0.601 -8.323 -6.832 1.00 95.12 96 HIS A N 1
ATOM 762 C CA . HIS A 1 96 ? 1.947 -8.295 -6.277 1.00 95.12 96 HIS A CA 1
ATOM 763 C C . HIS A 1 96 ? 2.593 -9.678 -6.392 1.00 95.12 96 HIS A C 1
ATOM 765 O O . HIS A 1 96 ? 1.902 -10.686 -6.564 1.00 95.12 96 HIS A O 1
ATOM 771 N N . ILE A 1 97 ? 3.919 -9.709 -6.298 1.00 95.25 97 ILE A N 1
ATOM 772 C CA . ILE A 1 97 ? 4.735 -10.930 -6.321 1.00 95.25 97 ILE A CA 1
ATOM 773 C C . ILE A 1 97 ? 5.247 -11.312 -4.929 1.00 95.25 97 ILE A C 1
ATOM 775 O O . ILE A 1 97 ? 5.652 -12.448 -4.713 1.00 95.25 97 ILE A O 1
ATOM 779 N N . GLY A 1 98 ? 5.181 -10.391 -3.968 1.00 92.81 98 GLY A N 1
ATOM 780 C CA . GLY A 1 98 ? 5.425 -10.666 -2.557 1.00 92.81 98 GLY A CA 1
ATOM 781 C C . GLY A 1 98 ? 5.277 -9.408 -1.709 1.00 92.81 98 GLY A C 1
ATOM 782 O O . GLY A 1 98 ? 4.824 -8.374 -2.203 1.00 92.81 98 GLY A O 1
ATOM 783 N N . PHE A 1 99 ? 5.639 -9.511 -0.435 1.00 92.62 99 PHE A N 1
ATOM 784 C CA . PHE A 1 99 ? 5.510 -8.431 0.537 1.00 92.62 99 PHE A CA 1
ATOM 785 C C . PHE A 1 99 ? 6.554 -8.554 1.651 1.00 92.62 99 PHE A C 1
ATOM 787 O O . PHE A 1 99 ? 7.091 -9.641 1.877 1.00 92.62 99 PHE A O 1
ATOM 794 N N . LYS A 1 100 ? 6.787 -7.453 2.367 1.00 87.62 100 LYS A N 1
ATOM 795 C CA . LYS A 1 100 ? 7.385 -7.444 3.709 1.00 87.62 100 LYS A CA 1
ATOM 796 C C . LYS A 1 100 ? 6.362 -6.921 4.716 1.00 87.62 100 LYS A C 1
ATOM 798 O O . LYS A 1 100 ? 5.515 -6.108 4.347 1.00 87.62 100 LYS A O 1
ATOM 803 N N . GLY A 1 101 ? 6.417 -7.412 5.951 1.00 84.25 101 GLY A N 1
ATOM 804 C CA . GLY A 1 101 ? 5.716 -6.775 7.065 1.00 84.25 101 GLY A CA 1
ATOM 805 C C . GLY A 1 101 ? 6.413 -5.465 7.430 1.00 84.25 101 GLY A C 1
ATOM 806 O O . GLY A 1 101 ? 7.639 -5.388 7.350 1.00 84.25 101 GLY A O 1
ATOM 807 N N . GLU A 1 102 ? 5.631 -4.450 7.772 1.00 76.75 102 GLU A N 1
ATOM 808 C CA . GLU A 1 102 ? 6.088 -3.251 8.468 1.00 76.75 102 GLU A CA 1
ATOM 809 C C . GLU A 1 102 ? 5.788 -3.449 9.961 1.00 76.75 102 GLU A C 1
ATOM 811 O O . GLU A 1 102 ? 4.648 -3.754 10.318 1.00 76.75 102 GLU A O 1
ATOM 816 N N . GLY A 1 103 ? 6.812 -3.306 10.807 1.00 68.94 103 GLY A N 1
ATOM 817 C CA . GLY A 1 103 ? 6.752 -3.607 12.242 1.00 68.94 103 GLY A CA 1
ATOM 818 C C . GLY A 1 103 ? 7.296 -4.994 12.603 1.00 68.94 103 GLY A C 1
ATOM 819 O O . GLY A 1 103 ? 7.297 -5.917 11.783 1.00 68.94 103 GLY A O 1
ATOM 820 N N . ASP A 1 104 ? 7.780 -5.121 13.838 1.00 67.56 104 ASP A N 1
ATOM 821 C CA . ASP A 1 104 ? 8.211 -6.398 14.404 1.00 67.56 104 ASP A CA 1
ATOM 822 C C . ASP A 1 104 ? 6.983 -7.127 14.977 1.00 67.56 104 ASP A C 1
ATOM 824 O O . ASP A 1 104 ? 6.273 -6.612 15.842 1.00 67.56 104 ASP A O 1
ATOM 828 N N . ASP A 1 105 ? 6.712 -8.327 14.464 1.00 71.06 105 ASP A N 1
ATOM 829 C CA . ASP A 1 105 ? 5.774 -9.264 15.092 1.00 71.06 105 ASP A CA 1
ATOM 830 C C . ASP A 1 105 ? 6.418 -9.846 16.365 1.00 71.06 105 ASP A C 1
ATOM 832 O O . ASP A 1 105 ? 7.621 -9.695 16.600 1.00 71.06 105 ASP A O 1
ATOM 836 N N . ASP A 1 106 ? 5.639 -10.547 17.181 1.00 71.94 106 ASP A N 1
ATOM 837 C CA . ASP A 1 106 ? 6.204 -11.296 18.295 1.00 71.94 106 ASP A CA 1
ATOM 838 C C . ASP A 1 106 ? 7.104 -12.453 17.810 1.00 71.94 106 ASP A C 1
ATOM 840 O O . ASP A 1 106 ? 7.065 -12.882 16.651 1.00 71.94 106 ASP A O 1
ATOM 844 N N . ASP A 1 107 ? 7.909 -13.013 18.719 1.00 75.50 107 ASP A N 1
ATOM 845 C CA . ASP A 1 107 ? 8.815 -14.138 18.425 1.00 75.50 107 ASP A CA 1
ATOM 846 C C . ASP A 1 107 ? 8.095 -15.384 17.853 1.00 75.50 107 ASP A C 1
ATOM 848 O O . ASP A 1 107 ? 8.743 -16.297 17.332 1.00 75.50 107 ASP A O 1
ATOM 852 N N . ASN A 1 108 ? 6.762 -15.453 17.957 1.00 79.81 108 ASN A N 1
ATOM 853 C CA . ASN A 1 108 ? 5.936 -16.555 17.466 1.00 79.81 108 ASN A CA 1
ATOM 854 C C . ASN A 1 108 ? 5.213 -16.233 16.148 1.00 79.81 108 ASN A C 1
ATOM 856 O O . ASN A 1 108 ? 4.462 -17.083 15.658 1.00 79.81 108 ASN A O 1
ATOM 860 N N . CYS A 1 109 ? 5.436 -15.051 15.568 1.00 79.12 109 CYS A N 1
ATOM 861 C CA . CYS A 1 109 ? 4.713 -14.543 14.406 1.00 79.12 109 CYS A CA 1
ATOM 862 C C . CYS A 1 109 ? 3.184 -14.624 14.566 1.00 79.12 109 CYS A C 1
ATOM 864 O O . CYS A 1 109 ? 2.479 -15.040 13.634 1.00 79.12 109 CYS A O 1
ATOM 866 N N . SER A 1 110 ? 2.666 -14.339 15.763 1.00 83.25 110 SER A N 1
ATOM 867 C CA . SER A 1 110 ? 1.247 -14.550 16.060 1.00 83.25 110 SER A CA 1
ATOM 868 C C . SER A 1 110 ? 0.327 -13.551 15.348 1.00 83.25 110 SER A C 1
ATOM 870 O O . SER A 1 110 ? -0.838 -13.874 15.099 1.00 83.25 110 SER A O 1
ATOM 872 N N . HIS A 1 111 ? 0.864 -12.408 14.911 1.00 82.31 111 HIS A N 1
ATOM 873 C CA . HIS A 1 111 ? 0.139 -11.354 14.203 1.00 82.31 111 HIS A CA 1
ATOM 874 C C . HIS A 1 111 ? 0.446 -11.314 12.705 1.00 82.31 111 HIS A C 1
ATOM 876 O O . HIS A 1 111 ? 0.118 -10.343 12.019 1.00 82.31 111 HIS A O 1
ATOM 882 N N . ARG A 1 112 ? 1.023 -12.391 12.155 1.00 81.31 112 ARG A N 1
ATOM 883 C CA . ARG A 1 112 ? 1.500 -12.458 10.767 1.00 81.31 112 ARG A CA 1
ATOM 884 C C . ARG A 1 112 ? 0.495 -11.920 9.755 1.00 81.31 112 ARG A C 1
ATOM 886 O O . ARG A 1 112 ? 0.897 -11.252 8.799 1.00 81.31 112 ARG A O 1
ATOM 893 N N . ASP A 1 113 ? -0.783 -12.249 9.916 1.00 85.25 113 ASP A N 1
ATOM 894 C CA . ASP A 1 113 ? -1.843 -11.856 8.986 1.00 85.25 113 ASP A CA 1
ATOM 895 C C . ASP A 1 113 ? -2.446 -10.480 9.258 1.00 85.25 113 ASP A C 1
ATOM 897 O O . ASP A 1 113 ? -3.093 -9.941 8.361 1.00 85.25 113 ASP A O 1
ATOM 901 N N . ASP A 1 114 ? -2.140 -9.871 10.399 1.00 87.81 114 ASP A N 1
ATOM 902 C CA . ASP A 1 114 ? -2.683 -8.588 10.850 1.00 87.81 114 ASP A CA 1
ATOM 903 C C . ASP A 1 114 ? -1.645 -7.455 10.815 1.00 87.81 114 ASP A C 1
ATOM 905 O O . ASP A 1 114 ? -1.968 -6.309 11.102 1.00 87.81 114 ASP A O 1
ATOM 909 N N . THR A 1 115 ? -0.414 -7.735 10.388 1.00 88.56 115 THR A N 1
ATOM 910 C CA . THR A 1 115 ? 0.615 -6.709 10.162 1.00 88.56 115 THR A CA 1
ATOM 911 C C . THR A 1 115 ? 0.302 -5.811 8.967 1.00 88.56 115 THR A C 1
ATOM 913 O O . THR A 1 115 ? -0.296 -6.221 7.959 1.00 88.56 115 THR A O 1
ATOM 916 N N . ILE A 1 116 ? 0.765 -4.564 9.053 1.00 90.75 116 ILE A N 1
ATOM 917 C CA . ILE A 1 116 ? 0.872 -3.676 7.894 1.00 90.75 116 ILE A CA 1
ATOM 918 C C . ILE A 1 116 ? 1.909 -4.274 6.943 1.00 90.75 116 ILE A C 1
ATOM 920 O O . ILE A 1 116 ? 2.905 -4.851 7.371 1.00 90.75 116 ILE A O 1
ATOM 924 N N . ARG A 1 117 ? 1.664 -4.196 5.634 1.00 91.62 117 ARG A N 1
ATOM 925 C CA . ARG A 1 117 ? 2.532 -4.819 4.631 1.00 91.62 117 ARG A CA 1
ATOM 926 C C . ARG A 1 117 ? 2.871 -3.845 3.517 1.00 91.62 117 ARG A C 1
ATOM 928 O O . ARG A 1 117 ? 1.971 -3.229 2.941 1.00 91.62 117 ARG A O 1
ATOM 935 N N . LEU A 1 118 ? 4.151 -3.811 3.156 1.00 92.38 118 LEU A N 1
ATOM 936 C CA . LEU A 1 118 ? 4.618 -3.239 1.900 1.00 92.38 118 LEU A CA 1
ATOM 937 C C . LEU A 1 118 ? 4.659 -4.343 0.843 1.00 92.38 118 LEU A C 1
ATOM 939 O O . LEU A 1 118 ? 5.369 -5.341 0.986 1.00 92.38 118 LEU A O 1
ATOM 943 N N . TYR A 1 119 ? 3.888 -4.165 -0.222 1.00 94.69 119 TYR A N 1
ATOM 944 C CA . TYR A 1 119 ? 3.768 -5.093 -1.337 1.00 94.69 119 TYR A CA 1
ATOM 945 C C . TYR A 1 119 ? 4.667 -4.678 -2.501 1.00 94.69 119 TYR A C 1
ATOM 947 O O . TYR A 1 119 ? 4.793 -3.496 -2.822 1.00 94.69 119 TYR A O 1
ATOM 955 N N . TYR A 1 120 ? 5.230 -5.677 -3.179 1.00 94.94 120 TYR A N 1
ATOM 956 C CA . TYR A 1 120 ? 6.140 -5.511 -4.311 1.00 94.94 120 TYR A CA 1
ATOM 957 C C . TYR A 1 120 ? 5.547 -6.106 -5.582 1.00 94.94 120 TYR A C 1
ATOM 959 O O . TYR A 1 120 ? 4.965 -7.194 -5.561 1.00 94.94 120 TYR A O 1
ATOM 967 N N . THR A 1 121 ? 5.743 -5.433 -6.709 1.00 95.69 121 THR A N 1
ATOM 968 C CA . THR A 1 121 ? 5.379 -5.941 -8.040 1.00 95.69 121 THR A CA 1
ATOM 969 C C . THR A 1 121 ? 6.625 -6.283 -8.861 1.00 95.69 121 THR A C 1
ATOM 971 O O . THR A 1 121 ? 7.747 -5.955 -8.481 1.00 95.69 121 THR A O 1
ATOM 974 N N . ASP A 1 122 ? 6.435 -6.936 -10.006 1.00 93.62 122 ASP A N 1
ATOM 975 C CA . ASP A 1 122 ? 7.498 -7.245 -10.972 1.00 93.62 122 ASP A CA 1
ATOM 976 C C . ASP A 1 122 ? 7.807 -6.087 -11.941 1.00 93.62 122 ASP A C 1
ATOM 978 O O . ASP A 1 122 ? 8.614 -6.236 -12.867 1.00 93.62 122 ASP A O 1
ATOM 982 N N . LYS A 1 123 ? 7.171 -4.927 -11.736 1.00 94.69 123 LYS A N 1
ATOM 983 C CA . LYS A 1 123 ? 7.263 -3.761 -12.615 1.00 94.69 123 LYS A CA 1
ATOM 984 C C . LYS A 1 123 ? 8.628 -3.080 -12.522 1.00 94.69 123 LYS A C 1
ATOM 986 O O . LYS A 1 123 ? 9.256 -3.034 -11.467 1.00 94.69 123 LYS A O 1
ATOM 991 N N . CYS A 1 124 ? 9.063 -2.513 -13.645 1.00 94.56 124 CYS A N 1
ATOM 992 C CA . CYS A 1 124 ? 10.292 -1.733 -13.735 1.00 94.56 124 CYS A CA 1
ATOM 993 C C . CYS A 1 124 ? 10.083 -0.340 -13.131 1.00 94.56 124 CYS A C 1
ATOM 995 O O . CYS A 1 124 ? 9.136 0.348 -13.507 1.00 94.56 124 CYS A O 1
ATOM 997 N N . PHE A 1 125 ? 10.959 0.102 -12.235 1.00 93.69 125 PHE A N 1
ATOM 998 C CA . PHE A 1 125 ? 10.902 1.425 -11.610 1.00 93.69 125 PHE A CA 1
ATOM 999 C C . PHE A 1 125 ? 12.283 2.068 -11.540 1.00 93.69 125 PHE A C 1
ATOM 1001 O O . PHE A 1 125 ? 13.307 1.387 -11.612 1.00 93.69 125 PHE A O 1
ATOM 1008 N N . LYS A 1 126 ? 12.329 3.395 -11.414 1.00 92.06 126 LYS A N 1
ATOM 1009 C CA . LYS A 1 126 ? 13.587 4.121 -11.237 1.00 92.06 126 LYS A CA 1
ATOM 1010 C C . LYS A 1 126 ? 14.025 4.003 -9.777 1.00 92.06 126 LYS A C 1
ATOM 1012 O O . LYS A 1 126 ? 13.279 4.390 -8.894 1.00 92.06 126 LYS A O 1
ATOM 1017 N N . CYS A 1 127 ? 15.218 3.467 -9.527 1.00 89.44 127 CYS A N 1
ATOM 1018 C CA . CYS A 1 127 ? 15.736 3.247 -8.167 1.00 89.44 127 CYS A CA 1
ATOM 1019 C C . CYS A 1 127 ? 16.991 4.074 -7.845 1.00 89.44 127 CYS A C 1
ATOM 1021 O O . CYS A 1 127 ? 17.503 4.024 -6.731 1.00 89.44 127 CYS A O 1
ATOM 1023 N N . SER A 1 128 ? 17.530 4.796 -8.831 1.00 86.81 128 SER A N 1
ATOM 1024 C CA . SER A 1 128 ? 18.535 5.857 -8.672 1.00 86.81 128 SER A CA 1
ATOM 1025 C C . SER A 1 128 ? 18.590 6.685 -9.958 1.00 86.81 128 SER A C 1
ATOM 1027 O O . SER A 1 128 ? 17.989 6.286 -10.958 1.00 86.81 128 SER A O 1
ATOM 1029 N N . ASP A 1 129 ? 19.332 7.793 -9.968 1.00 84.00 129 ASP A N 1
ATOM 1030 C CA . ASP A 1 129 ? 19.403 8.712 -11.116 1.00 84.00 129 ASP A CA 1
ATOM 1031 C C . ASP A 1 129 ? 19.661 8.018 -12.461 1.00 84.00 129 ASP A C 1
ATOM 1033 O O . ASP A 1 129 ? 18.957 8.310 -13.430 1.00 84.00 129 ASP A O 1
ATOM 1037 N N . ASP A 1 130 ? 20.567 7.035 -12.475 1.00 87.50 130 ASP A N 1
ATOM 1038 C CA . ASP A 1 130 ? 21.023 6.333 -13.682 1.00 87.50 130 ASP A CA 1
ATOM 1039 C C . ASP A 1 130 ? 20.665 4.836 -13.706 1.00 87.50 130 ASP A C 1
ATOM 1041 O O . ASP A 1 130 ? 21.195 4.082 -14.528 1.00 87.50 130 ASP A O 1
ATOM 1045 N N . LYS A 1 131 ? 19.817 4.357 -12.783 1.00 91.12 131 LYS A N 1
ATOM 1046 C CA . LYS A 1 131 ? 19.454 2.930 -12.730 1.00 91.12 131 LYS A CA 1
ATOM 1047 C C . LYS A 1 131 ? 17.973 2.696 -12.533 1.00 91.12 131 LYS A C 1
ATOM 1049 O O . LYS A 1 131 ? 17.293 3.378 -11.767 1.00 91.12 131 LYS A O 1
ATOM 1054 N N . TYR A 1 132 ? 17.542 1.615 -13.157 1.00 94.12 132 TYR A N 1
ATOM 1055 C CA . TYR A 1 132 ? 16.212 1.059 -13.027 1.00 94.12 132 TYR A CA 1
ATOM 1056 C C . TYR A 1 132 ? 16.290 -0.276 -12.311 1.00 94.12 132 TYR A C 1
ATOM 1058 O O . TYR A 1 132 ? 17.318 -0.957 -12.339 1.00 94.12 132 TYR A O 1
ATOM 1066 N N . CYS A 1 133 ? 15.206 -0.641 -11.654 1.00 94.38 133 CYS A N 1
ATOM 1067 C CA . CYS A 1 133 ? 15.109 -1.842 -10.863 1.00 94.38 133 CYS A CA 1
ATOM 1068 C C . CYS A 1 133 ? 13.793 -2.565 -11.127 1.00 94.38 133 CYS A C 1
ATOM 1070 O O . CYS A 1 133 ? 12.806 -1.952 -11.524 1.00 94.38 133 CYS A O 1
ATOM 1072 N N . ASN A 1 134 ? 13.775 -3.866 -10.863 1.00 94.50 134 ASN A N 1
ATOM 1073 C CA . ASN A 1 134 ? 12.541 -4.613 -10.658 1.00 94.50 134 ASN A CA 1
ATOM 1074 C C . ASN A 1 134 ? 12.751 -5.656 -9.558 1.00 94.50 134 ASN A C 1
ATOM 1076 O O . ASN A 1 134 ? 13.889 -6.047 -9.272 1.00 94.50 134 ASN A O 1
ATOM 1080 N N . TYR A 1 135 ? 11.655 -6.098 -8.948 1.00 93.69 135 TYR A N 1
ATOM 1081 C CA . TYR A 1 135 ? 11.682 -7.255 -8.066 1.00 93.69 135 TYR A CA 1
ATOM 1082 C C . TYR A 1 135 ? 11.349 -8.522 -8.852 1.00 93.69 135 TYR A C 1
ATOM 1084 O O . TYR A 1 135 ? 10.528 -8.516 -9.767 1.00 93.69 135 TYR A O 1
ATOM 1092 N N . GLU A 1 136 ? 11.986 -9.622 -8.479 1.00 93.00 136 GLU A N 1
ATOM 1093 C CA . GLU A 1 136 ? 11.737 -10.947 -9.036 1.00 93.00 136 GLU A CA 1
ATOM 1094 C C . GLU A 1 136 ? 11.695 -11.962 -7.897 1.00 93.00 136 GLU A C 1
ATOM 1096 O O . GLU A 1 136 ? 12.464 -11.855 -6.941 1.00 93.00 136 GLU A O 1
ATOM 1101 N N . VAL A 1 137 ? 10.800 -12.945 -7.999 1.00 90.75 137 VAL A N 1
ATOM 1102 C CA . VAL A 1 137 ? 10.757 -14.074 -7.069 1.00 90.75 137 VAL A CA 1
ATOM 1103 C C . VAL A 1 137 ? 11.306 -15.306 -7.770 1.00 90.75 137 VAL A C 1
ATOM 1105 O O . VAL A 1 137 ? 10.717 -15.779 -8.739 1.00 90.75 137 VAL A O 1
ATOM 1108 N N . ASP A 1 138 ? 12.403 -15.844 -7.245 1.00 89.56 138 ASP A N 1
ATOM 1109 C CA . ASP A 1 138 ? 12.974 -17.118 -7.677 1.00 89.56 138 ASP A CA 1
ATOM 1110 C C . ASP A 1 138 ? 13.176 -18.026 -6.461 1.00 89.56 138 ASP A C 1
ATOM 1112 O O . ASP A 1 138 ? 13.693 -17.608 -5.427 1.00 89.56 138 ASP A O 1
ATOM 1116 N N . ASN A 1 139 ? 12.721 -19.276 -6.561 1.00 89.00 139 ASN A N 1
ATOM 1117 C CA . ASN A 1 139 ? 12.788 -20.272 -5.484 1.00 89.00 139 ASN A CA 1
ATOM 1118 C C . ASN A 1 139 ? 12.276 -19.780 -4.111 1.00 89.00 139 ASN A C 1
ATOM 1120 O O . ASN A 1 139 ? 12.804 -20.163 -3.068 1.00 89.00 139 ASN A O 1
ATOM 1124 N N . GLY A 1 140 ? 11.239 -18.934 -4.107 1.00 86.31 140 GLY A N 1
ATOM 1125 C CA . GLY A 1 140 ? 10.633 -18.380 -2.888 1.00 86.31 140 GLY A CA 1
ATOM 1126 C C . GLY A 1 140 ? 11.391 -17.200 -2.272 1.00 86.31 140 GLY A C 1
ATOM 1127 O O . GLY A 1 140 ? 10.942 -16.658 -1.266 1.00 86.31 140 GLY A O 1
ATOM 1128 N N . TRP A 1 141 ? 12.496 -16.775 -2.882 1.00 88.31 141 TRP A N 1
ATOM 1129 C CA . TRP A 1 141 ? 13.271 -15.613 -2.468 1.00 88.31 141 TRP A CA 1
ATOM 1130 C C . TRP A 1 141 ? 12.996 -14.440 -3.396 1.00 88.31 141 TRP A C 1
ATOM 1132 O O . TRP A 1 141 ? 12.952 -14.598 -4.616 1.00 88.31 141 TRP A O 1
ATOM 1142 N N . MET A 1 142 ? 12.824 -13.259 -2.810 1.00 91.50 142 MET A N 1
ATOM 1143 C CA . MET A 1 142 ? 12.668 -12.023 -3.563 1.00 91.50 142 MET A CA 1
ATOM 1144 C C . MET A 1 142 ? 14.024 -11.345 -3.753 1.00 91.50 142 MET A C 1
ATOM 1146 O O . MET A 1 142 ? 14.771 -11.147 -2.795 1.00 91.50 142 MET A O 1
ATOM 1150 N N . TYR A 1 143 ? 14.320 -10.955 -4.989 1.00 91.25 143 TYR A N 1
ATOM 1151 C CA . TYR A 1 143 ? 15.559 -10.290 -5.371 1.00 91.25 143 TYR A CA 1
ATOM 1152 C C . TYR A 1 143 ? 15.267 -8.938 -6.009 1.00 91.25 143 TYR A C 1
ATOM 1154 O O . TYR A 1 143 ? 14.358 -8.816 -6.826 1.00 91.25 143 TYR A O 1
ATOM 1162 N N . LEU A 1 144 ? 16.082 -7.939 -5.667 1.00 92.38 144 LEU A N 1
ATOM 1163 C CA . LEU A 1 144 ? 16.106 -6.656 -6.360 1.00 92.38 144 LEU A CA 1
ATOM 1164 C C . LEU A 1 144 ? 17.134 -6.710 -7.492 1.00 92.38 144 LEU A C 1
ATOM 1166 O O . LEU A 1 144 ? 18.344 -6.785 -7.256 1.00 92.38 144 LEU A O 1
ATOM 1170 N N . ASN A 1 145 ? 16.654 -6.641 -8.725 1.00 93.19 145 ASN A N 1
ATOM 1171 C CA . ASN A 1 145 ? 17.492 -6.606 -9.914 1.00 93.19 145 ASN A CA 1
ATOM 1172 C C . ASN A 1 145 ? 17.741 -5.159 -10.336 1.00 93.19 145 ASN A C 1
ATOM 1174 O O . ASN A 1 145 ? 16.894 -4.298 -10.117 1.00 93.19 145 ASN A O 1
ATOM 1178 N N . LYS A 1 146 ? 18.891 -4.894 -10.964 1.00 94.06 146 LYS A N 1
ATOM 1179 C CA . LYS A 1 146 ? 19.277 -3.559 -11.441 1.00 94.06 146 LYS A CA 1
ATOM 1180 C C . LYS A 1 146 ? 19.560 -3.583 -12.938 1.00 94.06 146 LYS A C 1
ATOM 1182 O O . LYS A 1 146 ? 20.126 -4.554 -13.447 1.00 94.06 146 LYS A O 1
ATOM 1187 N N . TYR A 1 147 ? 19.203 -2.500 -13.613 1.00 92.88 147 TYR A N 1
ATOM 1188 C CA . TYR A 1 147 ? 19.261 -2.344 -15.060 1.00 92.88 147 TYR A CA 1
ATOM 1189 C C . TYR A 1 147 ? 19.741 -0.938 -15.434 1.00 92.88 147 TYR A C 1
ATOM 1191 O O . TYR A 1 147 ? 19.482 0.021 -14.702 1.00 92.88 147 TYR A O 1
ATOM 1199 N N . PRO A 1 148 ? 20.411 -0.792 -16.590 1.00 91.44 148 PRO A N 1
ATOM 1200 C CA . PRO A 1 148 ? 20.882 0.500 -17.082 1.00 91.44 148 PRO A CA 1
ATOM 1201 C C . PRO A 1 148 ? 19.795 1.292 -17.830 1.00 91.44 148 PRO A C 1
ATOM 1203 O O . PRO A 1 148 ? 20.052 2.410 -18.262 1.00 91.44 148 PRO A O 1
ATOM 1206 N N . ASN A 1 149 ? 18.613 0.710 -18.058 1.00 89.12 149 ASN A N 1
ATOM 1207 C CA . ASN A 1 149 ? 17.526 1.329 -18.812 1.00 89.12 149 ASN A CA 1
ATOM 1208 C C . ASN A 1 149 ? 16.149 0.942 -18.258 1.00 89.12 149 ASN A C 1
ATOM 1210 O O . ASN A 1 149 ? 16.007 -0.013 -17.494 1.00 89.12 149 ASN A O 1
ATOM 1214 N N . ASP A 1 150 ? 15.148 1.687 -18.704 1.00 88.44 150 ASP A N 1
ATOM 1215 C CA . ASP A 1 150 ? 13.747 1.651 -18.289 1.00 88.44 150 ASP A CA 1
ATOM 1216 C C . ASP A 1 150 ? 12.960 0.422 -18.772 1.00 88.44 150 ASP A C 1
ATOM 1218 O O . ASP A 1 150 ? 11.794 0.255 -18.425 1.00 88.44 150 ASP A O 1
ATOM 1222 N N . LYS A 1 151 ? 13.586 -0.470 -19.546 1.00 87.75 151 LYS A N 1
ATOM 1223 C CA . LYS A 1 151 ? 12.940 -1.687 -20.058 1.00 87.75 151 LYS A CA 1
ATOM 1224 C C . LYS A 1 151 ? 13.047 -2.858 -19.090 1.00 87.75 151 LYS A C 1
ATOM 1226 O O . LYS A 1 151 ? 12.339 -3.845 -19.272 1.00 87.75 151 LYS A O 1
ATOM 1231 N N . CYS A 1 152 ? 13.981 -2.797 -18.135 1.00 86.56 152 CYS A N 1
ATOM 1232 C CA . CYS A 1 152 ? 14.311 -3.884 -17.209 1.00 86.56 152 CYS A CA 1
ATOM 1233 C C . CYS A 1 152 ? 14.445 -5.267 -17.887 1.00 86.56 152 CYS A C 1
ATOM 1235 O O . CYS A 1 152 ? 13.984 -6.292 -17.382 1.00 86.56 152 CYS A O 1
ATOM 1237 N N . ASN A 1 153 ? 15.078 -5.319 -19.064 1.00 84.88 153 ASN A N 1
ATOM 1238 C CA . ASN A 1 153 ? 15.272 -6.572 -19.788 1.00 84.88 153 ASN A CA 1
ATOM 1239 C C . ASN A 1 153 ? 16.287 -7.459 -19.056 1.00 84.88 153 ASN A C 1
ATOM 1241 O O . ASN A 1 153 ? 17.432 -7.057 -18.852 1.00 84.88 153 ASN A O 1
ATOM 1245 N N . SER A 1 154 ? 15.908 -8.697 -18.729 1.00 78.94 154 SER A N 1
ATOM 1246 C CA . SER A 1 154 ? 16.756 -9.653 -18.001 1.00 78.94 154 SER A CA 1
ATOM 1247 C C . SER A 1 154 ? 18.134 -9.884 -18.636 1.00 78.94 154 SER A C 1
ATOM 1249 O O . SER A 1 154 ? 19.100 -10.133 -17.917 1.00 78.94 154 SER A O 1
ATOM 1251 N N . LYS A 1 155 ? 18.268 -9.729 -19.962 1.00 79.44 155 LYS A N 1
ATOM 1252 C CA . LYS A 1 155 ? 19.555 -9.830 -20.681 1.00 79.44 155 LYS A CA 1
ATOM 1253 C C . LYS A 1 155 ? 20.529 -8.687 -20.383 1.00 79.44 155 LYS A C 1
ATOM 1255 O O . LYS A 1 155 ? 21.722 -8.833 -20.624 1.00 79.44 155 LYS A O 1
ATOM 1260 N N . GLU A 1 156 ? 20.021 -7.565 -19.890 1.00 76.50 156 GLU A N 1
ATOM 1261 C CA . GLU A 1 156 ? 20.761 -6.329 -19.616 1.00 76.50 156 GLU A CA 1
ATOM 1262 C C . GLU A 1 156 ? 20.935 -6.091 -18.108 1.00 76.50 156 GLU A C 1
ATOM 1264 O O . GLU A 1 156 ? 21.368 -5.015 -17.695 1.00 76.50 156 GLU A O 1
ATOM 1269 N N . ARG A 1 157 ? 20.604 -7.091 -17.276 1.00 80.31 157 ARG A N 1
ATOM 1270 C CA . ARG A 1 157 ? 20.759 -7.033 -15.820 1.00 80.31 157 ARG A CA 1
ATOM 1271 C C . ARG A 1 157 ? 22.216 -6.741 -15.462 1.00 80.31 157 ARG A C 1
ATOM 1273 O O . ARG A 1 157 ? 23.121 -7.509 -15.797 1.00 80.31 157 ARG A O 1
ATOM 1280 N N . THR A 1 158 ? 22.440 -5.644 -14.749 1.00 74.00 158 THR A N 1
ATOM 1281 C CA . THR A 1 158 ? 23.752 -5.324 -14.180 1.00 74.00 158 THR A CA 1
ATOM 1282 C C . THR A 1 158 ? 23.989 -6.193 -12.951 1.00 74.00 158 THR A C 1
ATOM 1284 O O . THR A 1 158 ? 23.104 -6.297 -12.099 1.00 74.00 158 THR A O 1
ATOM 1287 N N . LYS A 1 159 ? 25.163 -6.827 -12.887 1.00 59.50 159 LYS A N 1
ATOM 1288 C CA . LYS A 1 159 ? 25.637 -7.536 -11.693 1.00 59.50 159 LYS A CA 1
ATOM 1289 C C . LYS A 1 159 ? 26.085 -6.555 -10.619 1.00 59.50 159 LYS A C 1
ATOM 1291 O O . LYS A 1 159 ? 26.678 -5.519 -10.996 1.00 59.50 159 LYS A O 1
#

Sequence (159 aa):
MSKSLVVEVQKSVDGDSAMFMSYEFDKCYYTDEFESQMFTHDGDQITIDYYAESSSCSGNKKSETFNLNDKKFKEEICDESEEDDCAVEIKKAPKHIGFKGEGDDDDNCSHRDDTIRLYYTDKCFKCSDDKYCNYEVDNGWMYLNKYPNDKCNSKERTK

Foldseek 3Di:
DAWWWKKQQFAAPVRDRQKIWTADAPAWAFADCFWIWGWHDDVQKIKIWIGGHDRHSDDDTDIDIDGQPDLVVLPVPHDPVRSVPIHIDGGHDDDAPDWDFDHDAPPVCPCVVRGTIMGGHQGWGDPDPQWIWGWDDDPNDIDIWIARDSVPDPVRTDD

Secondary structure (DSSP, 8-state):
---EEEEEEEEBTTSSEEEEEEEETTPEEE-SSSEEEEEEEETTEEEEEEEET-SSS-S-EEEEEEETT-HHHHHHHS-GGGTTT-EEEEEPPPP-SEEEEESPPPTT-TTTTTBEEEEE-S--EEEETTEEEEEEEETTEEEEEEESSTT--GGG-B-

Radius of gyration: 17.23 Å; chains: 1; bounding box: 43×37×46 Å